Protein AF-A0A1Y2G1C4-F1 (afdb_monomer_lite)

Organism: NCBI:txid106004

InterPro domains:
  IPR008554 Glutaredoxin-like [PF05768] (9-103)
  IPR036249 Thioredoxin-like superfamily [SSF52833] (1-106)
  IPR052565 Glutaredoxin-like YDR286C [PTHR33558] (1-105)

Secondary structure (DSSP, 8-state):
-EEEEEE--TT-HHHHHHHHHHHHHHHHS--EEEEEETTPPTTS-TTHHHHHHHHHHHTTT-SEEEEESSSSHHHHTT-SSSSSS--EEEEESS--HHHHHHHHHHHHHHHHHHHHHHHTS--

Radius of gyration: 15.56 Å; chains: 1; bounding box: 51×24×38 Å

Foldseek 3Di:
DEKEWEAQPPVGPLQVQVVVLVVVLCVLFPYHYHYHHLNDDPDDDPCVVVSVVVCVVPVPFPGWMWDFPDPDPCRCCQVDPDDDDSTYTDDTSDDDNVVVNVVRVVSVVSVVVVVVVVVVVVD

Structure (mmCIF, N/CA/C/O backbone):
data_AF-A0A1Y2G1C4-F1
#
_entry.id   AF-A0A1Y2G1C4-F1
#
loop_
_atom_site.group_PDB
_atom_site.id
_atom_site.type_symbol
_atom_site.label_atom_id
_atom_site.label_alt_id
_atom_site.label_comp_id
_atom_site.label_asym_id
_atom_site.label_entity_id
_atom_site.label_seq_id
_atom_site.pdbx_PDB_ins_code
_atom_site.Cartn_x
_atom_site.Cartn_y
_atom_site.Cartn_z
_atom_site.occupancy
_atom_site.B_iso_or_equiv
_atom_site.auth_seq_id
_atom_site.auth_comp_id
_atom_site.auth_asym_id
_atom_site.auth_atom_id
_atom_site.pdbx_PDB_model_num
ATOM 1 N N . PRO A 1 1 ? -12.181 -2.626 3.752 1.00 86.81 1 PRO A N 1
ATOM 2 C CA . PRO A 1 1 ? -11.305 -1.642 3.062 1.00 86.81 1 PRO A CA 1
ATOM 3 C C . PRO A 1 1 ? -10.376 -2.355 2.063 1.00 86.81 1 PRO A C 1
ATOM 5 O O . PRO A 1 1 ? -9.998 -3.496 2.334 1.00 86.81 1 PRO A O 1
ATOM 8 N N . HIS A 1 2 ? -10.018 -1.705 0.946 1.00 89.50 2 HIS A N 1
ATOM 9 C CA . HIS A 1 2 ? -9.139 -2.275 -0.087 1.00 89.50 2 HIS A CA 1
ATOM 10 C C . HIS A 1 2 ? -7.742 -1.660 -0.013 1.00 89.50 2 HIS A C 1
ATOM 12 O O . HIS A 1 2 ? -7.579 -0.441 -0.058 1.00 89.50 2 HIS A O 1
ATOM 18 N N . LEU A 1 3 ? -6.725 -2.509 0.104 1.00 91.88 3 LEU A N 1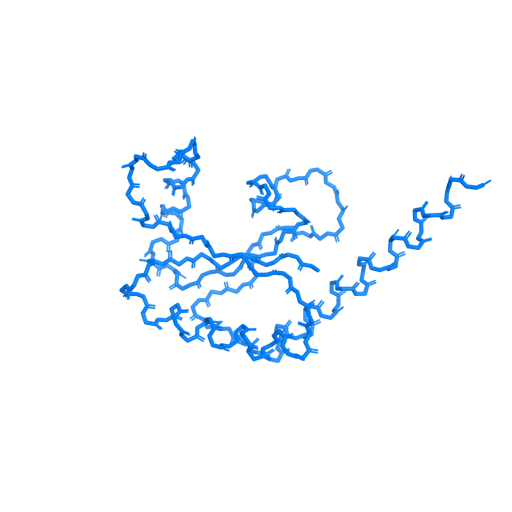
ATOM 19 C CA . LEU A 1 3 ? -5.326 -2.113 0.114 1.00 91.88 3 LEU A CA 1
ATOM 20 C C . LEU A 1 3 ? -4.610 -2.660 -1.114 1.00 91.88 3 LEU A C 1
ATOM 22 O O . LEU A 1 3 ? -4.795 -3.814 -1.486 1.00 91.88 3 LEU A O 1
ATOM 26 N N . THR A 1 4 ? -3.742 -1.847 -1.709 1.00 92.94 4 THR A N 1
ATOM 27 C CA . THR A 1 4 ? -2.895 -2.263 -2.832 1.00 92.94 4 THR A CA 1
ATOM 28 C C . THR A 1 4 ? -1.428 -2.040 -2.508 1.00 92.94 4 THR A C 1
ATOM 30 O O . THR A 1 4 ? -1.013 -0.919 -2.207 1.00 92.94 4 THR A O 1
ATOM 33 N N . LEU A 1 5 ? -0.630 -3.105 -2.582 1.00 93.88 5 LEU A N 1
ATOM 34 C CA . LEU A 1 5 ? 0.817 -3.046 -2.406 1.00 93.88 5 LEU A CA 1
ATOM 35 C C . LEU A 1 5 ? 1.507 -2.965 -3.771 1.00 93.88 5 LEU A C 1
ATOM 37 O O . LEU A 1 5 ? 1.498 -3.918 -4.552 1.00 93.88 5 LEU A O 1
ATOM 41 N N . PHE A 1 6 ? 2.163 -1.841 -4.031 1.00 93.06 6 PHE A N 1
ATOM 42 C CA . PHE A 1 6 ? 3.033 -1.645 -5.181 1.00 93.06 6 PHE A CA 1
ATOM 43 C C . PHE A 1 6 ? 4.381 -2.325 -4.926 1.00 93.06 6 PHE A C 1
ATOM 45 O O . PHE A 1 6 ? 5.049 -2.052 -3.925 1.00 93.06 6 PHE A O 1
ATOM 52 N N . THR A 1 7 ? 4.790 -3.204 -5.839 1.00 93.00 7 THR A N 1
ATOM 53 C CA . THR A 1 7 ? 5.972 -4.070 -5.714 1.00 93.00 7 THR A CA 1
ATOM 54 C C . THR A 1 7 ? 6.851 -4.031 -6.962 1.00 93.00 7 THR A C 1
ATOM 56 O O . THR A 1 7 ? 6.418 -3.609 -8.033 1.00 93.00 7 THR A O 1
ATOM 59 N N . GLY A 1 8 ? 8.094 -4.506 -6.829 1.00 89.88 8 GLY A N 1
ATOM 60 C CA . GLY A 1 8 ? 9.053 -4.646 -7.932 1.00 89.88 8 GLY A CA 1
ATOM 61 C C . GLY A 1 8 ? 9.185 -6.060 -8.502 1.00 89.88 8 GLY A C 1
ATOM 62 O O . GLY A 1 8 ? 10.145 -6.315 -9.223 1.00 89.88 8 GLY A O 1
ATOM 63 N N . GLY A 1 9 ? 8.282 -6.985 -8.166 1.00 82.69 9 GLY A N 1
ATOM 64 C CA . GLY A 1 9 ? 8.405 -8.400 -8.530 1.00 82.69 9 GLY A CA 1
ATOM 65 C C . GLY A 1 9 ? 9.293 -9.200 -7.570 1.00 82.69 9 GLY A C 1
ATOM 66 O O . GLY A 1 9 ? 9.344 -8.898 -6.379 1.00 82.69 9 GLY A O 1
ATOM 67 N N . SER A 1 10 ? 9.959 -10.235 -8.090 1.00 79.31 10 SER A N 1
ATOM 68 C CA . SER A 1 10 ? 10.719 -11.231 -7.314 1.00 79.31 10 SER A CA 1
ATOM 69 C C . SER A 1 10 ? 12.041 -10.722 -6.735 1.00 79.31 10 SER A C 1
ATOM 71 O O . SER A 1 10 ? 12.567 -11.319 -5.808 1.00 79.31 10 SER A O 1
ATOM 73 N N . GLU A 1 11 ? 12.585 -9.622 -7.254 1.00 80.31 11 GLU A N 1
ATOM 74 C CA . GLU A 1 11 ? 13.881 -9.078 -6.816 1.00 80.31 11 GLU A CA 1
ATOM 75 C C . GLU A 1 11 ? 13.754 -8.050 -5.675 1.00 80.31 11 GLU A C 1
ATOM 77 O O . GLU A 1 11 ? 14.711 -7.357 -5.336 1.00 80.31 11 GLU A O 1
ATOM 82 N N . CYS A 1 12 ? 12.563 -7.898 -5.091 1.00 84.38 12 CYS A N 1
ATOM 83 C CA . CYS A 1 12 ? 12.287 -6.890 -4.072 1.00 84.38 12 CYS A CA 1
ATOM 84 C C . CYS A 1 12 ? 12.204 -7.517 -2.673 1.00 84.38 12 CYS A C 1
ATOM 86 O O . CYS A 1 12 ? 11.114 -7.817 -2.189 1.00 84.38 12 CYS A O 1
ATOM 88 N N . SER A 1 13 ? 13.341 -7.640 -1.985 1.00 87.94 13 SER A N 1
ATOM 89 C CA . SER A 1 13 ? 13.401 -8.191 -0.619 1.00 87.94 13 SER A CA 1
ATOM 90 C C . SER A 1 13 ? 12.528 -7.422 0.384 1.00 87.94 13 SER A C 1
ATOM 92 O O . SER A 1 13 ? 11.842 -8.022 1.208 1.00 87.94 13 SER A O 1
ATOM 94 N N . LEU A 1 14 ? 12.476 -6.089 0.278 1.00 90.00 14 LEU A N 1
ATOM 95 C CA . LEU A 1 14 ? 11.590 -5.257 1.102 1.00 90.00 14 LEU A CA 1
ATOM 96 C C . LEU A 1 14 ? 10.106 -5.561 0.852 1.00 90.00 14 LEU A C 1
ATOM 98 O O . LEU A 1 14 ? 9.294 -5.461 1.769 1.00 90.00 14 LEU A O 1
ATOM 102 N N . CYS A 1 15 ? 9.743 -5.955 -0.371 1.00 91.88 15 CYS A N 1
ATOM 103 C CA . CYS A 1 15 ? 8.372 -6.321 -0.698 1.00 91.88 15 CYS A CA 1
ATOM 104 C C . CYS A 1 15 ? 7.959 -7.618 0.005 1.00 91.88 15 CYS A C 1
ATOM 106 O O . CYS A 1 15 ? 6.797 -7.745 0.374 1.00 91.88 15 CYS A O 1
ATOM 108 N N . ASP A 1 16 ? 8.876 -8.562 0.213 1.00 92.38 16 ASP A N 1
ATOM 109 C CA . ASP A 1 16 ? 8.567 -9.812 0.914 1.00 92.38 16 ASP A CA 1
ATOM 110 C C . ASP A 1 16 ? 8.352 -9.586 2.411 1.00 92.38 16 ASP A C 1
ATOM 112 O O . ASP A 1 16 ? 7.396 -10.119 2.975 1.00 92.38 16 ASP A O 1
ATOM 116 N N . VAL A 1 17 ? 9.151 -8.705 3.023 1.00 92.50 17 VAL A N 1
ATOM 117 C CA . VAL A 1 17 ? 8.920 -8.244 4.403 1.00 92.50 17 VAL A CA 1
ATOM 118 C C . VAL A 1 17 ? 7.549 -7.575 4.518 1.00 92.50 17 VAL A C 1
ATOM 120 O O . VAL A 1 17 ? 6.739 -7.974 5.348 1.00 92.50 17 VAL A O 1
ATOM 123 N N . ALA A 1 18 ? 7.233 -6.633 3.622 1.00 93.50 18 ALA A N 1
ATOM 124 C CA . ALA A 1 18 ? 5.941 -5.949 3.640 1.00 93.50 18 ALA A CA 1
ATOM 125 C C . ALA A 1 18 ? 4.751 -6.908 3.452 1.00 93.50 18 ALA A C 1
ATOM 127 O O . ALA A 1 18 ? 3.724 -6.732 4.102 1.00 93.50 18 ALA A O 1
ATOM 128 N N . LYS A 1 19 ? 4.868 -7.937 2.600 1.00 93.44 19 LYS A N 1
ATOM 129 C CA . LYS A 1 19 ? 3.828 -8.973 2.452 1.00 93.44 19 LYS A CA 1
ATOM 130 C C . LYS A 1 19 ? 3.630 -9.761 3.748 1.00 93.44 19 LYS A C 1
ATOM 132 O O . LYS A 1 19 ? 2.488 -10.023 4.118 1.00 93.44 19 LYS A O 1
ATOM 137 N N . ALA A 1 20 ? 4.716 -10.133 4.427 1.00 93.75 20 ALA A N 1
ATOM 138 C CA . ALA A 1 20 ? 4.643 -10.851 5.695 1.00 93.75 20 ALA A CA 1
ATOM 139 C C . ALA A 1 20 ? 3.982 -9.997 6.790 1.00 93.75 20 ALA A C 1
ATOM 141 O O . ALA A 1 20 ? 3.079 -10.477 7.478 1.00 93.75 20 ALA A O 1
ATOM 142 N N . ASP A 1 21 ? 4.360 -8.719 6.889 1.00 93.81 21 ASP A N 1
ATOM 143 C CA . ASP A 1 21 ? 3.747 -7.760 7.813 1.00 93.81 21 ASP A CA 1
ATOM 144 C C . ASP A 1 21 ? 2.250 -7.589 7.526 1.00 93.81 21 ASP A C 1
ATOM 146 O O . ASP A 1 21 ? 1.424 -7.663 8.434 1.00 93.81 21 ASP A O 1
ATOM 150 N N . LEU A 1 22 ? 1.874 -7.425 6.254 1.00 94.25 22 LEU A N 1
ATOM 151 C CA . LEU A 1 22 ? 0.474 -7.309 5.847 1.00 94.25 22 LEU A CA 1
ATOM 152 C C . LEU A 1 22 ? -0.327 -8.566 6.184 1.00 94.25 22 LEU A C 1
ATOM 154 O O . LEU A 1 22 ? -1.440 -8.446 6.687 1.00 94.25 22 LEU A O 1
ATOM 158 N N . ALA A 1 23 ? 0.237 -9.757 5.978 1.00 94.38 23 ALA A N 1
ATOM 159 C CA . ALA A 1 23 ? -0.408 -11.012 6.354 1.00 94.38 23 ALA A CA 1
ATOM 160 C C . ALA A 1 23 ? -0.603 -11.133 7.876 1.00 94.38 23 ALA A C 1
ATOM 162 O O . ALA A 1 23 ? -1.599 -11.697 8.330 1.00 94.38 23 ALA A O 1
ATOM 163 N N . ALA A 1 24 ? 0.320 -10.599 8.683 1.00 94.06 24 ALA A N 1
ATOM 164 C CA . ALA A 1 24 ? 0.162 -10.533 10.135 1.00 94.06 24 ALA A CA 1
ATOM 165 C C . ALA A 1 24 ? -0.939 -9.540 10.544 1.00 94.06 24 ALA A C 1
ATOM 167 O O . ALA A 1 24 ? -1.783 -9.863 11.383 1.00 94.06 24 ALA A O 1
ATOM 168 N N . VAL A 1 25 ? -0.980 -8.363 9.915 1.00 94.06 25 VAL A N 1
ATOM 169 C CA . VAL A 1 25 ? -2.002 -7.337 10.170 1.00 94.06 25 VAL A CA 1
ATOM 170 C C . VAL A 1 25 ? -3.390 -7.812 9.742 1.00 94.06 25 VAL A C 1
ATOM 172 O O . VAL A 1 25 ? -4.345 -7.624 10.491 1.00 94.06 25 VAL A O 1
ATOM 175 N N . GLN A 1 26 ? -3.505 -8.511 8.610 1.00 94.25 26 GLN A N 1
ATOM 176 C CA . GLN A 1 26 ? -4.777 -9.016 8.080 1.00 94.25 26 GLN A CA 1
ATOM 177 C C . GLN A 1 26 ? -5.475 -9.997 9.035 1.00 94.25 26 GLN A C 1
ATOM 179 O O . GLN A 1 26 ? -6.702 -10.055 9.072 1.00 94.25 26 GLN A O 1
ATOM 184 N N . LYS A 1 27 ? -4.708 -10.722 9.863 1.00 93.69 27 LYS A N 1
ATOM 185 C CA . LYS A 1 27 ? -5.249 -11.591 10.925 1.00 93.69 27 LYS A CA 1
ATOM 186 C C . LYS A 1 27 ? -5.891 -10.809 12.074 1.00 93.69 27 LYS A C 1
ATOM 188 O O . LYS A 1 27 ? -6.759 -11.343 12.753 1.00 93.69 27 LYS A O 1
ATOM 193 N N . ARG A 1 28 ? -5.438 -9.576 12.325 1.00 94.31 28 ARG A N 1
ATOM 194 C CA . ARG A 1 28 ? -5.914 -8.704 13.415 1.00 94.31 28 ARG A CA 1
ATOM 195 C C . ARG A 1 28 ? -7.014 -7.751 12.954 1.00 94.31 28 ARG A C 1
ATOM 197 O O . ARG A 1 28 ? -7.923 -7.445 13.717 1.00 94.31 28 ARG A O 1
ATOM 204 N N . ALA A 1 29 ? -6.902 -7.261 11.726 1.00 91.81 29 ALA A N 1
ATOM 205 C CA . ALA A 1 29 ? -7.834 -6.334 11.113 1.00 91.81 29 ALA A CA 1
ATOM 206 C C . ALA A 1 29 ? -8.071 -6.786 9.664 1.00 91.81 29 ALA A C 1
ATOM 208 O O . ALA A 1 29 ? -7.152 -6.679 8.854 1.00 91.81 29 ALA A O 1
ATOM 209 N N . PRO A 1 30 ? -9.255 -7.319 9.321 1.00 91.94 30 PRO A N 1
ATOM 210 C CA . PRO A 1 30 ? -9.509 -7.846 7.987 1.00 91.94 30 PRO A CA 1
ATOM 211 C C . PRO A 1 30 ? -9.604 -6.725 6.940 1.00 91.94 30 PRO A C 1
ATOM 213 O O . PRO A 1 30 ? -10.267 -5.706 7.137 1.00 91.94 30 PRO A O 1
ATOM 216 N N . PHE A 1 31 ? -8.949 -6.937 5.801 1.00 91.69 31 PHE A N 1
ATOM 217 C CA . PHE A 1 31 ? -8.996 -6.084 4.611 1.00 91.69 31 PHE A CA 1
ATOM 218 C C . PHE A 1 31 ? -8.736 -6.926 3.358 1.00 91.69 31 PHE A C 1
ATOM 220 O O . PHE A 1 31 ? -8.190 -8.029 3.450 1.00 91.69 31 PHE A O 1
ATOM 227 N N . GLN A 1 32 ? -9.095 -6.399 2.189 1.00 92.00 32 GLN A N 1
ATOM 228 C CA . GLN A 1 32 ? -8.743 -7.000 0.904 1.00 92.00 32 GLN A CA 1
ATOM 229 C C . GLN A 1 32 ? -7.388 -6.463 0.445 1.00 92.00 32 GLN A C 1
ATOM 231 O O . GLN A 1 32 ? -7.163 -5.254 0.498 1.00 92.00 32 GLN A O 1
ATOM 236 N N . LEU A 1 33 ? -6.483 -7.353 0.031 1.00 93.62 33 LEU A N 1
ATOM 237 C CA . LEU A 1 33 ? -5.132 -7.003 -0.403 1.00 93.62 33 LEU A CA 1
ATOM 238 C C . LEU A 1 33 ? -4.914 -7.381 -1.867 1.00 93.62 33 LEU A C 1
ATOM 240 O O . LEU A 1 33 ? -4.981 -8.561 -2.206 1.00 93.62 33 LEU A O 1
ATOM 244 N N . SER A 1 34 ? -4.540 -6.399 -2.679 1.00 92.50 34 SER A N 1
ATOM 245 C CA . SER A 1 34 ? -4.151 -6.582 -4.078 1.00 92.50 34 SER A CA 1
ATOM 246 C C . SER A 1 34 ? -2.667 -6.240 -4.260 1.00 92.50 34 SER A C 1
ATOM 248 O O . SER A 1 34 ? -2.108 -5.380 -3.573 1.00 92.50 34 SER A O 1
ATOM 250 N N . LEU A 1 35 ? -1.980 -6.952 -5.156 1.00 91.38 35 LEU A N 1
ATOM 251 C CA . LEU A 1 35 ? -0.554 -6.752 -5.429 1.00 91.38 35 LEU A CA 1
ATOM 252 C C . LEU A 1 35 ? -0.372 -6.178 -6.830 1.00 91.38 35 LEU A C 1
ATOM 254 O O . LEU A 1 35 ? -0.802 -6.782 -7.808 1.00 91.38 35 LEU A O 1
ATOM 258 N N . TYR A 1 36 ? 0.332 -5.053 -6.933 1.00 90.12 36 TYR A N 1
ATOM 259 C CA . TYR A 1 36 ? 0.595 -4.397 -8.210 1.00 90.12 36 TYR A CA 1
ATOM 260 C C . TYR A 1 36 ? 2.095 -4.363 -8.508 1.00 90.12 36 TYR A C 1
ATOM 262 O O . TYR A 1 36 ? 2.869 -3.713 -7.805 1.00 90.12 36 TYR A O 1
ATOM 270 N N . ASN A 1 37 ? 2.541 -5.074 -9.545 1.00 90.44 37 ASN A N 1
ATOM 271 C CA . ASN A 1 37 ? 3.953 -5.101 -9.933 1.00 90.44 37 ASN A CA 1
ATOM 272 C C . ASN A 1 37 ? 4.267 -4.004 -10.963 1.00 90.44 37 ASN A C 1
ATOM 274 O O . ASN A 1 37 ? 3.972 -4.147 -12.151 1.00 90.44 37 ASN A O 1
ATOM 278 N N . ILE A 1 38 ? 4.955 -2.943 -10.531 1.00 89.38 38 ILE A N 1
ATOM 279 C CA . ILE A 1 38 ? 5.307 -1.799 -11.394 1.00 89.38 38 ILE A CA 1
ATOM 280 C C . ILE A 1 38 ? 6.396 -2.124 -12.430 1.00 89.38 38 ILE A C 1
ATOM 282 O O . ILE A 1 38 ? 6.661 -1.325 -13.327 1.00 89.38 38 ILE A O 1
ATOM 286 N N . ARG A 1 39 ? 7.068 -3.277 -12.307 1.00 87.25 39 ARG A N 1
ATOM 287 C CA . ARG A 1 39 ? 8.131 -3.727 -13.221 1.00 87.25 39 ARG A CA 1
ATOM 288 C C . ARG A 1 39 ? 7.663 -4.785 -14.222 1.00 87.25 39 ARG A C 1
ATOM 290 O O . ARG A 1 39 ? 8.481 -5.220 -15.033 1.00 87.25 39 ARG A O 1
ATOM 297 N N . ARG A 1 40 ? 6.383 -5.187 -14.196 1.00 84.25 40 ARG A N 1
ATOM 298 C CA . ARG A 1 40 ? 5.818 -6.143 -15.163 1.00 84.25 40 ARG A CA 1
ATOM 299 C C . ARG A 1 40 ? 6.036 -5.627 -16.594 1.00 84.25 40 ARG A C 1
ATOM 301 O O . ARG A 1 40 ? 5.724 -4.470 -16.881 1.00 84.25 40 ARG A O 1
ATOM 308 N N . LYS A 1 41 ? 6.615 -6.469 -17.459 1.00 74.12 41 LYS A N 1
ATOM 309 C CA . LYS A 1 41 ? 6.943 -6.119 -18.852 1.00 74.12 41 LYS A CA 1
ATOM 310 C C . LYS A 1 41 ? 5.679 -5.962 -19.709 1.00 74.12 41 LYS A C 1
ATOM 312 O O . LYS A 1 41 ? 4.599 -6.419 -19.343 1.00 74.12 41 LYS A O 1
ATOM 317 N N . GLU A 1 42 ? 5.846 -5.246 -20.812 1.00 64.06 42 GLU A N 1
ATOM 318 C CA . GLU A 1 42 ? 4.821 -4.918 -21.806 1.00 64.06 42 GLU A CA 1
ATOM 319 C C . GLU A 1 42 ? 4.384 -6.171 -22.584 1.00 64.06 42 GLU A C 1
ATOM 321 O O . GLU A 1 42 ? 5.232 -6.993 -22.929 1.00 64.06 42 GLU A O 1
ATOM 326 N N . GLY A 1 43 ? 3.075 -6.326 -22.819 1.00 61.94 43 GLY A N 1
ATOM 327 C CA . GLY A 1 43 ? 2.484 -7.453 -23.562 1.00 61.94 43 GLY A CA 1
ATOM 328 C C . GLY A 1 43 ? 1.264 -8.114 -22.906 1.00 61.94 43 GLY A C 1
ATOM 329 O O . GLY A 1 43 ? 0.537 -8.825 -23.585 1.00 61.94 43 GLY A O 1
ATOM 330 N N . ASP A 1 44 ? 1.017 -7.845 -21.620 1.00 58.41 44 ASP A N 1
ATOM 331 C CA . ASP A 1 44 ? 0.046 -8.590 -20.796 1.00 58.41 44 ASP A CA 1
ATOM 332 C C . ASP A 1 44 ? -1.152 -7.763 -20.283 1.00 58.41 44 ASP A C 1
ATOM 334 O O . ASP A 1 44 ? -1.998 -8.317 -19.589 1.00 58.41 44 ASP A O 1
ATOM 338 N N . ASP A 1 45 ? -1.225 -6.447 -20.539 1.00 57.44 45 ASP A N 1
ATOM 339 C CA . ASP A 1 45 ? -2.228 -5.586 -19.885 1.00 57.44 45 ASP A CA 1
ATOM 340 C C . ASP A 1 45 ? -2.684 -4.378 -20.728 1.00 57.44 45 ASP A C 1
ATOM 342 O O . ASP A 1 45 ? -1.828 -3.673 -21.275 1.00 57.44 45 ASP A O 1
ATOM 346 N N . PRO A 1 46 ? -3.998 -4.066 -20.758 1.00 63.16 46 PRO A N 1
ATOM 347 C CA . PRO A 1 46 ? -4.536 -2.843 -21.362 1.00 63.16 46 PRO A CA 1
ATOM 348 C C . PRO A 1 46 ? -4.118 -1.549 -20.632 1.00 63.16 46 PRO A C 1
ATOM 350 O O . PRO A 1 46 ? -4.216 -0.463 -21.196 1.00 63.16 46 PRO A O 1
ATOM 353 N N . GLU A 1 47 ? -3.592 -1.647 -19.408 1.00 67.00 47 GLU A N 1
ATOM 354 C CA . GLU A 1 47 ? -3.313 -0.517 -18.499 1.00 67.00 47 GLU A CA 1
ATOM 355 C C . GLU A 1 47 ? -1.823 -0.114 -18.479 1.00 67.00 47 GLU A C 1
ATOM 357 O O . GLU A 1 47 ? -1.250 0.331 -17.478 1.00 67.00 47 GLU A O 1
ATOM 362 N N . TYR A 1 48 ? -1.147 -0.294 -19.615 1.00 66.25 48 TYR A N 1
ATOM 363 C CA . TYR A 1 48 ? 0.289 -0.052 -19.755 1.00 66.25 48 TYR A CA 1
ATOM 364 C C . TYR A 1 48 ? 0.712 1.392 -19.420 1.00 66.25 48 TYR A C 1
ATOM 366 O O . TYR A 1 48 ? 1.739 1.603 -18.763 1.00 66.25 48 TYR A O 1
ATOM 374 N N . TYR A 1 49 ? -0.073 2.390 -19.839 1.00 66.62 49 TYR A N 1
ATOM 375 C CA . TYR A 1 49 ? 0.238 3.805 -19.603 1.00 66.62 49 TYR A CA 1
ATOM 376 C C . TYR A 1 49 ? 0.261 4.148 -18.109 1.00 66.62 49 TYR A C 1
ATOM 378 O O . TYR A 1 49 ? 1.216 4.772 -17.633 1.00 66.62 49 TYR A O 1
ATOM 386 N N . ASP A 1 50 ? -0.725 3.675 -17.349 1.00 75.19 50 ASP A N 1
ATOM 387 C CA . ASP A 1 50 ? -0.78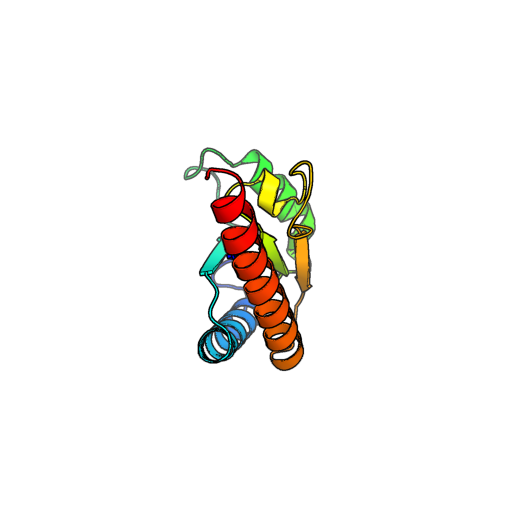0 3.883 -15.903 1.00 75.19 50 ASP A CA 1
ATOM 388 C C . ASP A 1 50 ? 0.368 3.158 -15.192 1.00 75.19 50 ASP A C 1
ATOM 390 O O . ASP A 1 50 ? 0.989 3.705 -14.277 1.00 75.19 50 ASP A O 1
ATOM 394 N N . ARG A 1 51 ? 0.767 1.967 -15.662 1.00 80.62 51 ARG A N 1
ATOM 395 C CA . ARG A 1 51 ? 1.965 1.279 -15.150 1.00 80.62 51 ARG A CA 1
ATOM 396 C C . ARG A 1 51 ? 3.237 2.098 -15.322 1.00 80.62 51 ARG A C 1
ATOM 398 O O . ARG A 1 51 ? 4.035 2.149 -14.387 1.00 80.62 51 ARG A O 1
ATOM 405 N N . GLN A 1 52 ? 3.439 2.738 -16.472 1.00 83.31 52 GLN A N 1
ATOM 406 C CA . GLN A 1 52 ? 4.603 3.602 -16.692 1.00 83.31 52 GLN A CA 1
ATOM 407 C C . GLN A 1 52 ? 4.602 4.801 -15.734 1.00 83.31 52 GLN A C 1
ATOM 409 O O . GLN A 1 52 ? 5.653 5.148 -15.190 1.00 83.31 52 GLN A O 1
ATOM 414 N N . ALA A 1 53 ? 3.435 5.393 -15.464 1.00 86.06 53 ALA A N 1
ATOM 415 C CA . ALA A 1 53 ? 3.302 6.470 -14.485 1.00 86.06 53 ALA A CA 1
ATOM 416 C C . ALA A 1 53 ? 3.669 5.999 -13.066 1.00 86.06 53 ALA A C 1
ATOM 418 O O . ALA A 1 53 ? 4.522 6.607 -12.413 1.00 86.06 53 ALA A O 1
ATOM 419 N N . TRP A 1 54 ? 3.117 4.868 -12.616 1.00 88.06 54 TRP A N 1
ATOM 420 C CA . TRP A 1 54 ? 3.440 4.291 -11.307 1.00 88.06 54 TRP A CA 1
ATOM 421 C C . TRP A 1 54 ? 4.895 3.853 -11.192 1.00 88.06 54 TRP A C 1
ATOM 423 O O . TRP A 1 54 ? 5.523 4.055 -10.153 1.00 88.06 54 TRP A O 1
ATOM 433 N N . ARG A 1 55 ? 5.468 3.299 -12.264 1.00 89.25 55 ARG A N 1
ATOM 434 C CA . ARG A 1 55 ? 6.885 2.942 -12.316 1.00 89.25 55 ARG A CA 1
ATOM 435 C C . ARG A 1 55 ? 7.760 4.171 -12.110 1.00 89.25 55 ARG A C 1
ATOM 437 O O . ARG A 1 55 ? 8.632 4.135 -11.249 1.00 89.25 55 ARG A O 1
ATOM 444 N N . ARG A 1 56 ? 7.501 5.264 -12.835 1.00 89.31 56 ARG A N 1
ATOM 445 C CA . ARG A 1 56 ? 8.233 6.531 -12.663 1.00 89.31 56 ARG A CA 1
ATOM 446 C C . ARG A 1 56 ? 8.104 7.076 -11.242 1.00 89.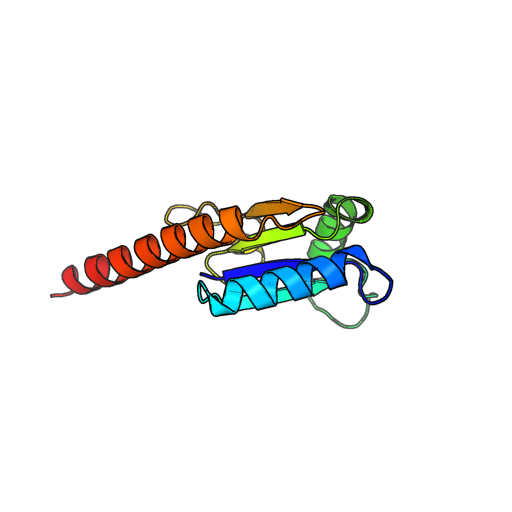31 56 ARG A C 1
ATOM 448 O O . ARG A 1 56 ? 9.075 7.600 -10.711 1.00 89.31 56 ARG A O 1
ATOM 455 N N . LEU A 1 57 ? 6.930 6.925 -10.630 1.00 88.81 57 LEU A N 1
ATOM 456 C CA . LEU A 1 57 ? 6.666 7.422 -9.283 1.00 88.81 57 LEU A CA 1
ATOM 457 C C . LEU A 1 57 ? 7.320 6.574 -8.180 1.00 88.81 57 LEU A C 1
ATOM 459 O O . LEU A 1 57 ? 7.714 7.132 -7.162 1.00 88.81 57 LEU A O 1
ATOM 463 N N . TYR A 1 58 ? 7.420 5.251 -8.358 1.00 91.62 58 TYR A N 1
ATOM 464 C CA . TYR A 1 58 ? 7.753 4.313 -7.275 1.00 91.62 58 TYR A CA 1
ATOM 465 C C . TYR A 1 58 ? 8.972 3.433 -7.487 1.00 91.62 58 TYR A C 1
ATOM 467 O O . TYR A 1 58 ? 9.320 2.686 -6.575 1.00 91.62 58 TYR A O 1
ATOM 475 N N . GLN A 1 59 ? 9.664 3.505 -8.626 1.00 88.25 59 GLN A N 1
ATOM 476 C CA . GLN A 1 59 ? 10.780 2.597 -8.927 1.00 88.25 59 GLN A CA 1
ATOM 477 C C . GLN A 1 59 ? 11.856 2.498 -7.832 1.00 88.25 59 GLN A C 1
ATOM 479 O O . GLN A 1 59 ? 12.510 1.454 -7.749 1.00 88.25 59 GLN A O 1
ATOM 484 N N . TYR A 1 60 ? 12.012 3.545 -7.012 1.00 88.50 60 TYR A N 1
ATOM 485 C CA . TYR A 1 60 ? 12.964 3.620 -5.902 1.00 88.50 60 TYR A CA 1
ATOM 486 C C . TYR A 1 60 ? 12.327 3.582 -4.505 1.00 88.50 60 TYR A C 1
ATOM 488 O O . TYR A 1 60 ? 13.056 3.420 -3.535 1.00 88.50 60 TYR A O 1
ATOM 496 N N . ASP A 1 61 ? 11.002 3.719 -4.394 1.00 88.69 61 ASP A N 1
ATOM 497 C CA . ASP A 1 61 ? 10.290 3.821 -3.109 1.00 88.69 61 ASP A CA 1
ATOM 498 C C . ASP A 1 61 ? 9.489 2.551 -2.749 1.00 88.69 61 ASP A C 1
ATOM 500 O O . ASP A 1 61 ? 8.839 2.500 -1.702 1.00 88.69 61 ASP A O 1
ATOM 504 N N . ILE A 1 62 ? 9.492 1.528 -3.612 1.00 90.31 62 ILE A N 1
ATOM 505 C CA . ILE A 1 62 ? 8.814 0.251 -3.345 1.00 90.31 62 ILE A CA 1
ATOM 506 C C . ILE A 1 62 ? 9.421 -0.494 -2.137 1.00 90.31 62 ILE A C 1
ATOM 508 O O . ILE A 1 62 ? 10.643 -0.526 -1.986 1.00 90.31 62 ILE A O 1
ATOM 512 N N . PRO A 1 63 ? 8.600 -1.176 -1.315 1.00 93.94 63 PRO A N 1
ATOM 513 C CA . PRO A 1 63 ? 7.151 -1.326 -1.444 1.00 93.94 63 PRO A CA 1
ATOM 514 C C . PRO A 1 63 ? 6.366 -0.087 -0.993 1.00 93.94 63 PRO A C 1
ATOM 516 O O . PRO A 1 63 ? 6.716 0.560 -0.006 1.00 93.94 63 PRO A O 1
ATOM 519 N N . VAL A 1 64 ? 5.262 0.210 -1.684 1.00 93.56 64 VAL A N 1
ATOM 520 C CA . VAL A 1 64 ? 4.352 1.315 -1.335 1.00 93.56 64 VAL A CA 1
ATOM 521 C C . VAL A 1 64 ? 2.937 0.780 -1.168 1.00 93.56 64 VAL A C 1
ATOM 523 O O . VAL A 1 64 ? 2.444 0.069 -2.035 1.00 93.56 64 VAL A O 1
ATOM 526 N N . LEU A 1 65 ? 2.277 1.125 -0.066 1.00 93.38 65 LEU A N 1
ATOM 527 C CA . LEU A 1 65 ? 0.915 0.691 0.238 1.00 93.38 65 LEU A CA 1
ATOM 528 C C . LEU A 1 65 ? -0.073 1.821 -0.047 1.00 93.38 65 LEU A C 1
ATOM 530 O O . LEU A 1 65 ? 0.113 2.940 0.439 1.00 93.38 65 LEU A O 1
ATOM 534 N N . HIS A 1 66 ? -1.119 1.531 -0.811 1.00 91.81 66 HIS A N 1
ATOM 535 C CA . HIS A 1 66 ? -2.246 2.424 -1.065 1.00 91.81 66 HIS A CA 1
ATOM 536 C C . HIS A 1 66 ? -3.522 1.893 -0.426 1.00 91.81 66 HIS A C 1
ATOM 538 O O . HIS A 1 66 ? -3.705 0.683 -0.324 1.00 91.81 66 HIS A O 1
ATOM 544 N N . LEU A 1 67 ? -4.406 2.817 -0.063 1.00 88.31 67 LEU A N 1
ATOM 545 C CA . LEU A 1 67 ? -5.807 2.557 0.241 1.00 88.31 67 LEU A CA 1
ATOM 546 C C . LEU A 1 67 ? -6.656 3.032 -0.933 1.00 88.31 67 LEU A C 1
ATOM 548 O O . LEU A 1 67 ? -6.428 4.128 -1.451 1.00 88.31 67 LEU A O 1
ATOM 552 N N . SER A 1 68 ? -7.646 2.239 -1.311 1.00 84.38 68 SER A N 1
ATOM 553 C CA . SER A 1 68 ? -8.656 2.615 -2.294 1.00 84.38 68 SER A CA 1
ATOM 554 C C . SER A 1 68 ? -10.047 2.184 -1.832 1.00 84.38 68 SER A C 1
ATOM 556 O O . SER A 1 68 ? -10.200 1.354 -0.931 1.00 84.38 68 SER A O 1
ATOM 558 N N . GLU A 1 69 ? -11.071 2.804 -2.415 1.00 74.88 69 GLU A N 1
ATOM 559 C CA . GLU A 1 69 ? -12.463 2.367 -2.245 1.00 74.88 69 GLU A CA 1
ATOM 560 C C . GLU A 1 69 ? -12.809 1.206 -3.175 1.00 74.88 69 GLU A C 1
ATOM 562 O O . GLU A 1 69 ? -13.548 0.316 -2.774 1.00 74.88 69 GLU A O 1
ATOM 567 N N . ALA A 1 70 ? -12.223 1.183 -4.372 1.00 75.06 70 ALA A N 1
ATOM 568 C CA . ALA A 1 70 ? -12.392 0.126 -5.358 1.00 75.06 70 ALA A CA 1
ATOM 569 C C . ALA A 1 70 ? -11.051 -0.239 -6.022 1.00 75.06 70 ALA A C 1
ATOM 571 O O . ALA A 1 70 ? -10.024 0.413 -5.799 1.00 75.06 70 ALA A O 1
ATOM 572 N N . GLU A 1 71 ? -11.054 -1.316 -6.808 1.00 72.94 71 GLU A N 1
ATOM 573 C CA . GLU A 1 71 ? -9.875 -1.841 -7.516 1.00 72.94 71 GLU A CA 1
ATOM 574 C C . GLU A 1 71 ? -9.590 -1.122 -8.849 1.00 72.94 71 GLU A C 1
ATOM 576 O O . GLU A 1 71 ? -8.816 -1.615 -9.663 1.00 72.94 71 GLU A O 1
ATOM 581 N N . ASP A 1 72 ? -10.190 0.048 -9.085 1.00 78.25 72 ASP A N 1
ATOM 582 C CA . ASP A 1 72 ? -9.933 0.859 -10.274 1.00 78.25 72 ASP A CA 1
ATOM 583 C C . ASP A 1 72 ? -8.781 1.867 -10.073 1.00 78.25 72 ASP A C 1
ATOM 585 O O . ASP A 1 72 ? -8.446 2.295 -8.959 1.00 78.25 72 ASP A O 1
ATOM 589 N N . PHE A 1 73 ? -8.169 2.280 -11.184 1.00 76.56 73 PHE A N 1
ATOM 590 C CA . PHE A 1 73 ? -7.022 3.189 -11.179 1.00 76.56 73 PHE A CA 1
ATOM 591 C C . PHE A 1 73 ? -7.336 4.593 -10.660 1.00 76.56 73 PHE A C 1
ATOM 593 O O . PHE A 1 73 ? -6.455 5.225 -10.068 1.00 76.56 73 PHE A O 1
ATOM 600 N N . ASP A 1 74 ? -8.558 5.094 -10.838 1.00 77.62 74 ASP A N 1
ATOM 601 C CA . ASP A 1 74 ? -8.929 6.417 -10.344 1.00 77.62 74 ASP A CA 1
ATOM 602 C C . ASP A 1 74 ? -9.040 6.425 -8.820 1.00 77.62 74 ASP A C 1
ATOM 604 O O . ASP A 1 74 ? -8.512 7.339 -8.173 1.00 77.62 74 ASP A O 1
ATOM 608 N N . SER A 1 75 ? -9.595 5.36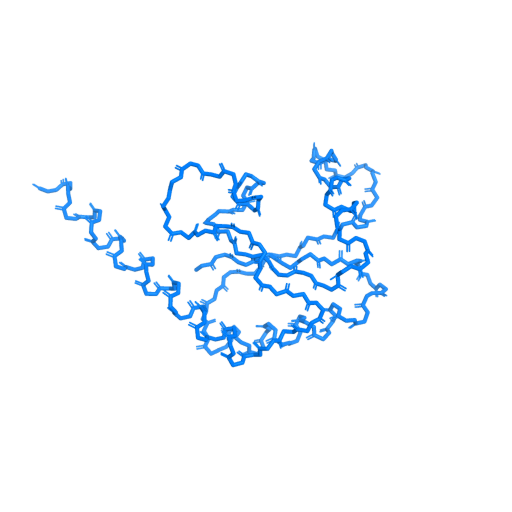0 -8.244 1.00 78.12 75 SER A N 1
ATOM 609 C CA . SER A 1 75 ? -9.628 5.126 -6.801 1.00 78.12 75 SER A CA 1
ATOM 610 C C . SER A 1 75 ? -8.227 4.947 -6.210 1.00 78.12 75 SER A C 1
ATOM 612 O O . SER A 1 75 ? -7.918 5.539 -5.171 1.00 78.12 75 SER A O 1
ATOM 614 N N . LEU A 1 76 ? -7.335 4.206 -6.878 1.00 79.75 76 LEU A N 1
ATOM 615 C CA . LEU A 1 76 ? -5.936 4.041 -6.450 1.00 79.75 76 LEU A CA 1
ATOM 616 C C . LEU A 1 76 ? -5.127 5.340 -6.511 1.00 79.75 76 LEU A C 1
ATOM 618 O O . LEU A 1 76 ? -4.278 5.591 -5.645 1.00 79.75 76 LEU A O 1
ATOM 622 N N . ALA A 1 77 ? -5.381 6.159 -7.532 1.00 75.75 77 ALA A N 1
ATOM 623 C CA . ALA A 1 77 ? -4.766 7.469 -7.705 1.00 75.75 77 ALA A CA 1
ATOM 624 C C . ALA A 1 77 ? -5.368 8.543 -6.781 1.00 75.75 77 ALA A C 1
ATOM 626 O O . ALA A 1 77 ? -4.853 9.661 -6.740 1.00 75.75 77 ALA A O 1
ATOM 627 N N . GLY A 1 78 ? -6.438 8.227 -6.041 1.00 71.81 78 GLY A N 1
ATOM 628 C CA . GLY A 1 78 ? -7.150 9.185 -5.196 1.00 71.81 78 GLY A CA 1
ATOM 629 C C . GLY A 1 78 ? -7.864 10.282 -5.995 1.00 71.81 78 GLY A C 1
ATOM 630 O O . GLY A 1 78 ? -8.081 11.375 -5.474 1.00 71.81 78 GLY A O 1
ATOM 631 N N . ARG A 1 79 ? -8.190 10.016 -7.269 1.00 68.56 79 ARG A N 1
ATOM 632 C CA . ARG A 1 79 ? -8.847 10.959 -8.192 1.00 68.56 79 ARG A CA 1
ATOM 633 C C . ARG A 1 79 ? -10.376 10.928 -8.104 1.00 68.56 79 ARG A C 1
ATOM 635 O O . ARG A 1 79 ? -11.025 11.807 -8.673 1.00 68.56 79 ARG A O 1
ATOM 642 N N . THR A 1 80 ? -10.958 9.973 -7.382 1.00 61.00 80 THR A N 1
ATOM 643 C CA . THR A 1 80 ? -12.413 9.846 -7.230 1.00 61.00 80 THR A CA 1
ATOM 644 C C . THR A 1 80 ? -13.011 11.076 -6.533 1.00 61.00 80 THR A C 1
ATOM 646 O O . THR A 1 80 ? -12.561 11.513 -5.468 1.00 61.00 80 THR A O 1
ATOM 649 N N . LYS A 1 81 ? -14.033 11.676 -7.159 1.00 52.66 81 LYS A N 1
ATOM 650 C CA . LYS A 1 81 ? -14.733 12.862 -6.645 1.00 52.66 81 LYS A CA 1
ATOM 651 C C . LYS A 1 81 ? -15.604 12.504 -5.437 1.00 52.66 81 LYS A C 1
ATOM 653 O O . LYS A 1 81 ? -16.771 12.176 -5.590 1.00 52.66 81 LYS A O 1
ATOM 658 N N . GLY A 1 82 ? -15.057 12.731 -4.246 1.00 53.28 82 GLY A N 1
ATOM 659 C CA . GLY A 1 82 ? -15.823 12.922 -3.014 1.00 53.28 82 GLY A CA 1
ATOM 660 C C . GLY A 1 82 ? -16.065 11.663 -2.177 1.00 53.28 82 GLY A C 1
ATOM 661 O O . GLY A 1 82 ? -16.728 10.751 -2.632 1.00 53.28 82 GLY A O 1
ATOM 662 N N . LYS A 1 83 ? -15.593 11.748 -0.916 1.00 58.34 83 LYS A N 1
ATOM 663 C CA . LYS A 1 83 ? -16.021 11.068 0.333 1.00 58.34 83 LYS A CA 1
ATOM 664 C C . LYS A 1 83 ? -16.239 9.551 0.221 1.00 58.34 83 LYS A C 1
ATOM 666 O O . LYS A 1 83 ? -17.257 9.148 -0.309 1.00 58.34 83 LYS A O 1
ATOM 671 N N . VAL A 1 84 ? -15.374 8.724 0.814 1.00 53.75 84 VAL A N 1
ATOM 672 C CA . VAL A 1 84 ? -15.391 8.330 2.249 1.00 53.75 84 VAL A CA 1
ATOM 673 C C . VAL A 1 84 ? -13.978 8.076 2.791 1.00 53.75 84 VAL A C 1
ATOM 675 O O . VAL A 1 84 ? -13.670 8.386 3.948 1.00 53.75 84 VAL A O 1
ATOM 678 N N . LEU A 1 85 ? -13.083 7.587 1.940 1.00 55.78 85 LEU A N 1
ATOM 679 C CA . LEU A 1 85 ? -11.664 7.415 2.221 1.00 55.78 85 LEU A CA 1
ATOM 680 C C . LEU A 1 85 ? -10.893 8.317 1.256 1.00 55.78 85 LEU A C 1
ATOM 682 O O . LEU A 1 85 ? -11.131 8.297 0.053 1.00 55.78 85 LEU A O 1
ATOM 686 N N . LYS A 1 86 ? -9.959 9.140 1.756 1.00 60.97 86 LYS A N 1
ATOM 687 C CA . LYS A 1 86 ? -8.969 9.756 0.860 1.00 60.97 86 LYS A CA 1
ATOM 688 C C . LYS A 1 86 ? -8.133 8.606 0.298 1.00 60.97 86 LYS A C 1
ATOM 690 O O . LYS A 1 86 ? -7.205 8.161 0.970 1.00 60.97 86 LYS A O 1
ATOM 695 N N . GLY A 1 87 ? -8.513 8.092 -0.870 1.00 65.00 87 GLY A N 1
ATOM 696 C CA . GLY A 1 87 ? -7.711 7.119 -1.598 1.00 65.00 87 GLY A CA 1
ATOM 697 C C . GLY A 1 87 ? -6.301 7.668 -1.817 1.00 65.00 87 GLY A C 1
ATOM 698 O O . GLY A 1 87 ? -6.104 8.885 -1.906 1.00 65.00 87 GLY A O 1
ATOM 699 N N . GLY A 1 88 ? -5.310 6.780 -1.842 1.00 77.56 88 GLY A N 1
ATOM 700 C CA . GLY A 1 88 ? -3.918 7.148 -2.077 1.00 77.56 88 GLY A CA 1
ATOM 701 C C . GLY A 1 88 ? -2.918 6.491 -1.131 1.00 77.56 88 GLY A C 1
ATOM 702 O O . GLY A 1 88 ? -3.193 5.497 -0.459 1.00 77.56 88 GLY A O 1
ATOM 703 N N . ARG A 1 89 ? -1.706 7.047 -1.126 1.00 85.81 89 ARG A N 1
ATOM 704 C CA . ARG A 1 89 ? -0.529 6.478 -0.463 1.00 85.81 89 ARG A CA 1
ATOM 705 C C . ARG A 1 89 ? -0.647 6.517 1.061 1.00 85.81 89 ARG A C 1
ATOM 707 O O . ARG A 1 89 ? -0.826 7.585 1.638 1.00 85.81 89 ARG A O 1
ATOM 714 N N . VAL A 1 90 ? -0.438 5.369 1.702 1.00 85.94 90 VAL A N 1
ATOM 715 C CA . VAL A 1 90 ? -0.509 5.193 3.161 1.00 85.94 90 VAL A CA 1
ATOM 716 C C . VAL A 1 90 ? 0.880 5.015 3.775 1.00 85.94 90 VAL A C 1
ATOM 718 O O . VAL A 1 90 ? 1.237 5.726 4.711 1.00 85.94 90 VAL A O 1
ATOM 721 N N . MET A 1 91 ? 1.675 4.071 3.262 1.00 87.69 91 MET A N 1
ATOM 722 C CA . MET A 1 91 ? 3.002 3.736 3.802 1.00 87.69 91 MET A CA 1
ATOM 723 C C . MET A 1 91 ? 4.003 3.425 2.686 1.00 87.69 91 MET A C 1
ATOM 725 O O . MET A 1 91 ? 3.611 3.094 1.566 1.00 87.69 91 MET A O 1
ATOM 729 N N . LYS A 1 92 ? 5.302 3.533 2.997 1.00 86.44 92 LYS A N 1
ATOM 730 C CA . LYS A 1 92 ? 6.413 3.226 2.084 1.00 86.44 92 LYS A CA 1
ATOM 731 C C . LYS A 1 92 ? 7.554 2.514 2.809 1.00 86.44 92 LYS A C 1
ATOM 733 O O . LYS A 1 92 ? 7.819 2.848 3.961 1.00 86.44 92 LYS A O 1
ATOM 738 N N . HIS A 1 93 ? 8.275 1.641 2.106 1.00 81.19 93 HIS A N 1
ATOM 739 C CA . HIS A 1 93 ? 9.473 0.891 2.530 1.00 81.19 93 HIS A CA 1
ATOM 740 C C . HIS A 1 93 ? 9.299 -0.081 3.701 1.00 81.19 93 HIS A C 1
ATOM 742 O O . HIS A 1 93 ? 9.769 -1.212 3.627 1.00 81.19 93 HIS A O 1
ATOM 748 N N . ARG A 1 94 ? 8.675 0.365 4.793 1.00 83.06 94 ARG A N 1
ATOM 749 C CA . ARG A 1 94 ? 8.423 -0.402 6.011 1.00 83.06 94 ARG A CA 1
ATOM 750 C C . ARG A 1 94 ? 6.971 -0.228 6.415 1.00 83.06 94 ARG A C 1
ATOM 752 O O . ARG A 1 94 ? 6.452 0.890 6.395 1.00 83.06 94 ARG A O 1
ATOM 759 N N . ILE A 1 95 ? 6.339 -1.338 6.765 1.00 85.88 95 ILE A N 1
ATOM 760 C CA . ILE A 1 95 ? 4.966 -1.357 7.244 1.00 85.88 95 ILE A CA 1
ATOM 761 C C . ILE A 1 95 ? 5.015 -1.401 8.765 1.00 85.88 95 ILE A C 1
ATOM 763 O O . ILE A 1 95 ? 5.491 -2.362 9.358 1.00 85.88 95 ILE A O 1
ATOM 767 N N . ASP A 1 96 ? 4.543 -0.333 9.394 1.00 91.12 96 ASP A N 1
ATOM 768 C CA . ASP A 1 96 ? 4.318 -0.330 10.833 1.00 91.12 96 ASP A CA 1
ATOM 769 C C . ASP A 1 96 ? 3.021 -1.096 11.107 1.00 91.12 96 ASP A C 1
ATOM 771 O O . ASP A 1 96 ? 1.933 -0.640 10.744 1.00 91.12 96 ASP A O 1
ATOM 775 N N . GLN A 1 97 ? 3.150 -2.293 11.681 1.00 89.88 97 GLN A N 1
ATOM 776 C CA . GLN A 1 97 ? 2.019 -3.194 11.876 1.00 89.88 97 GLN A CA 1
ATOM 777 C C . GLN A 1 97 ? 0.968 -2.604 12.821 1.00 89.88 97 GLN A C 1
ATOM 779 O O . GLN A 1 97 ? -0.224 -2.737 12.556 1.00 89.88 97 GLN A O 1
ATOM 784 N N . GLU A 1 98 ? 1.383 -1.957 13.911 1.00 91.19 98 GLU A N 1
ATOM 785 C C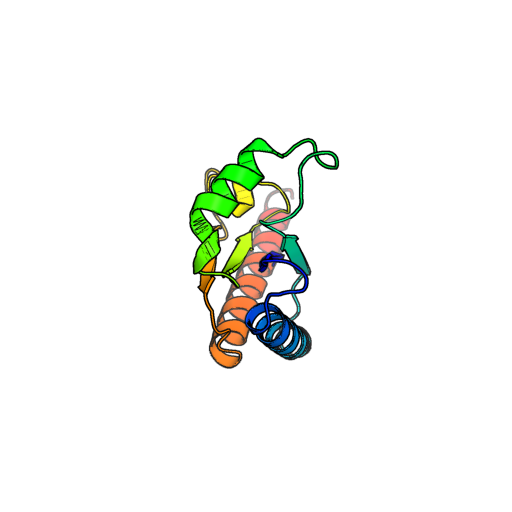A . GLU A 1 98 ? 0.456 -1.417 14.911 1.00 91.19 98 GLU A CA 1
ATOM 786 C C . GLU A 1 98 ? -0.319 -0.242 14.336 1.00 91.19 98 GLU A C 1
ATOM 788 O O . GLU A 1 98 ? -1.552 -0.250 14.325 1.00 91.19 98 GLU A O 1
ATOM 793 N N . LYS A 1 99 ? 0.403 0.701 13.729 1.00 90.88 99 LYS A N 1
ATOM 794 C CA . LYS A 1 99 ? -0.215 1.844 13.065 1.00 90.88 99 LYS A CA 1
ATOM 795 C C . LYS A 1 99 ? -1.134 1.412 11.926 1.00 90.88 99 LYS A C 1
ATOM 797 O O . LYS A 1 99 ? -2.178 2.025 11.708 1.00 90.88 99 LYS A O 1
ATOM 802 N N . LEU A 1 100 ? -0.764 0.375 11.172 1.00 90.19 100 LEU A N 1
ATOM 803 C CA . LEU A 1 100 ? -1.617 -0.121 10.098 1.00 90.19 100 LEU A CA 1
ATOM 804 C C . LEU A 1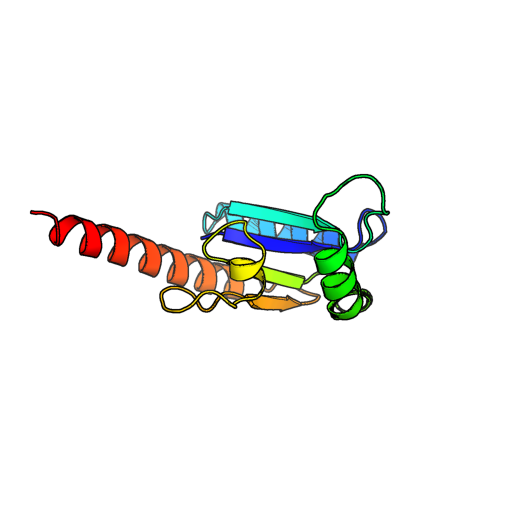 100 ? -2.900 -0.755 10.645 1.00 90.19 100 LEU A C 1
ATOM 806 O O . LEU A 1 100 ? -3.960 -0.521 10.071 1.00 90.19 100 LEU A O 1
ATOM 810 N N . VAL A 1 101 ? -2.838 -1.502 11.751 1.00 91.62 101 VAL A N 1
ATOM 811 C CA . VAL A 1 101 ? -4.035 -2.063 12.402 1.00 91.62 101 VAL A CA 1
ATOM 812 C C . VAL A 1 101 ? -5.009 -0.958 12.799 1.00 91.62 101 VAL A C 1
ATOM 814 O O . VAL A 1 101 ? -6.183 -1.043 12.440 1.00 91.62 101 VAL A O 1
ATOM 817 N N . GLU A 1 102 ? -4.530 0.093 13.468 1.00 90.81 102 GLU A N 1
ATOM 818 C CA . GLU A 1 102 ? -5.367 1.229 13.878 1.00 90.81 102 GLU A CA 1
ATOM 819 C C . GLU A 1 102 ? -6.039 1.906 12.678 1.00 90.81 102 GLU A C 1
ATOM 821 O O . GLU A 1 102 ? -7.241 2.185 12.690 1.00 90.81 102 GLU A O 1
ATOM 826 N N . LEU A 1 103 ? -5.273 2.132 11.605 1.00 90.00 103 LEU A N 1
ATOM 827 C CA . LEU A 1 103 ? -5.789 2.726 10.375 1.00 90.00 103 LEU A CA 1
ATOM 828 C C . LEU A 1 103 ? -6.864 1.849 9.728 1.00 90.00 103 LEU A C 1
ATOM 830 O O . LEU A 1 103 ? -7.941 2.349 9.400 1.00 90.00 103 LEU A O 1
ATOM 834 N N . VAL A 1 104 ? -6.597 0.548 9.572 1.00 89.00 104 VAL A N 1
ATOM 835 C CA . VAL A 1 104 ? -7.534 -0.399 8.954 1.00 89.00 104 VAL A CA 1
ATOM 836 C C . VAL A 1 104 ? -8.827 -0.479 9.755 1.00 89.00 104 VAL A C 1
ATOM 838 O O . VAL A 1 104 ? -9.900 -0.382 9.164 1.00 89.00 104 VAL A O 1
ATOM 841 N N . GLN A 1 105 ? -8.745 -0.605 11.080 1.00 90.12 105 GLN A N 1
ATOM 842 C CA . GLN A 1 105 ? -9.924 -0.643 11.946 1.00 90.12 105 GLN A CA 1
ATOM 843 C C . GLN A 1 105 ? -10.741 0.646 11.824 1.00 90.12 105 GLN A C 1
ATOM 845 O O . GLN A 1 105 ? -11.943 0.589 11.559 1.00 90.12 105 GLN A O 1
ATOM 850 N N . GLY A 1 106 ? -10.085 1.808 11.895 1.00 87.75 106 GLY A N 1
ATOM 851 C CA . GLY A 1 106 ? -10.751 3.099 11.737 1.00 87.75 106 GLY A CA 1
ATOM 852 C C . GLY A 1 106 ? -11.418 3.284 10.369 1.00 87.75 106 GLY A C 1
ATOM 853 O O . GLY A 1 106 ? -12.448 3.955 10.270 1.00 87.75 106 GLY A O 1
ATOM 854 N N . TRP A 1 107 ? -10.869 2.698 9.302 1.00 87.00 107 TRP A N 1
ATOM 855 C CA . TRP A 1 107 ? -11.507 2.692 7.983 1.00 87.00 107 TRP A CA 1
ATOM 856 C C . TRP A 1 107 ? -12.681 1.721 7.908 1.00 87.00 107 TRP A C 1
ATOM 858 O O . TRP A 1 107 ? -13.727 2.099 7.389 1.00 87.00 107 TRP A O 1
ATOM 868 N N . THR A 1 108 ? -12.544 0.513 8.456 1.00 87.12 108 THR A N 1
ATOM 869 C CA . THR A 1 108 ? -13.628 -0.478 8.510 1.00 87.12 108 THR A CA 1
ATOM 870 C C . THR A 1 108 ? -14.848 0.077 9.237 1.00 87.12 108 THR A C 1
ATOM 872 O O . THR A 1 108 ? -15.953 0.013 8.711 1.00 87.12 108 THR A O 1
ATOM 875 N N . GLU A 1 109 ? -14.669 0.725 10.388 1.00 86.69 109 GLU A N 1
ATOM 876 C CA . GLU A 1 109 ? -15.797 1.342 11.092 1.00 86.69 109 GLU A CA 1
ATOM 877 C C . GLU A 1 109 ? -16.473 2.465 10.293 1.00 86.69 109 GLU A C 1
ATOM 879 O O . GLU A 1 109 ? -17.683 2.665 10.392 1.00 86.69 109 GLU A O 1
ATOM 884 N N . LYS A 1 110 ? -15.698 3.257 9.539 1.00 84.56 110 LYS A N 1
ATOM 885 C CA . LYS A 1 110 ? -16.253 4.324 8.693 1.00 84.56 110 LYS A CA 1
ATOM 886 C C . LYS A 1 110 ? -17.090 3.753 7.554 1.00 84.56 110 LYS A C 1
ATOM 888 O O . LYS A 1 110 ? -18.148 4.309 7.288 1.00 84.56 110 LYS A O 1
ATOM 893 N N . LEU A 1 111 ? -16.637 2.661 6.938 1.00 80.00 111 LEU A N 1
ATOM 894 C CA . LEU A 1 111 ? -17.386 1.958 5.896 1.00 80.00 111 LEU A CA 1
ATOM 895 C C . LEU A 1 111 ? -18.709 1.415 6.455 1.00 80.00 111 LEU A C 1
ATOM 897 O O . LEU A 1 111 ? -19.768 1.787 5.957 1.00 80.00 111 LEU A O 1
ATOM 901 N N . ASN A 1 112 ? -18.659 0.673 7.566 1.00 82.25 112 ASN A N 1
ATOM 902 C CA . ASN A 1 112 ? -19.854 0.085 8.183 1.00 82.25 112 ASN A CA 1
ATOM 903 C C . ASN A 1 112 ? -20.895 1.151 8.583 1.00 82.25 112 ASN A C 1
ATOM 905 O O . ASN A 1 112 ? -22.078 1.016 8.284 1.00 82.25 112 ASN A O 1
ATOM 909 N N . ARG A 1 113 ? -20.464 2.264 9.201 1.00 80.81 113 ARG A N 1
ATOM 910 C CA . ARG A 1 113 ? -21.373 3.365 9.589 1.00 80.81 113 ARG A CA 1
ATOM 911 C C . ARG A 1 113 ? -22.088 4.011 8.399 1.00 80.81 113 ARG A C 1
ATOM 913 O O . ARG A 1 113 ? -23.142 4.618 8.580 1.00 80.81 113 ARG A O 1
ATOM 920 N N . GLN A 1 114 ? -21.508 3.955 7.203 1.00 70.25 114 GLN A N 1
ATOM 921 C CA . GLN A 1 114 ? -22.108 4.560 6.016 1.00 70.25 114 GLN A CA 1
ATOM 922 C C . GLN A 1 114 ? -23.019 3.607 5.253 1.00 70.25 114 GLN A C 1
ATOM 924 O O . GLN A 1 114 ? -24.034 4.083 4.747 1.00 70.25 114 GLN A O 1
ATOM 929 N N . GLU A 1 115 ? -22.738 2.302 5.262 1.00 68.56 115 GLU A N 1
ATOM 930 C CA . GLU A 1 115 ? -23.693 1.286 4.796 1.00 68.56 115 GLU A CA 1
ATOM 931 C C . GLU A 1 115 ? -25.010 1.384 5.585 1.00 68.56 115 GLU A C 1
ATOM 933 O O . GLU A 1 115 ? -26.089 1.481 5.000 1.00 68.56 115 GLU A O 1
ATOM 938 N N . GLU A 1 116 ? -24.934 1.510 6.914 1.00 65.38 116 GLU A N 1
ATOM 939 C CA . GLU A 1 116 ? -26.113 1.700 7.773 1.00 65.38 116 GLU A CA 1
ATOM 940 C C . GLU A 1 116 ? -26.858 3.025 7.515 1.00 65.38 116 GLU A C 1
ATOM 942 O O . GLU A 1 116 ? -28.076 3.112 7.683 1.00 65.38 116 GLU A O 1
ATOM 947 N N . GLY A 1 117 ? -26.136 4.081 7.125 1.00 60.69 117 GLY A N 1
ATOM 948 C CA . GLY A 1 117 ? -26.703 5.402 6.840 1.00 60.69 117 GLY A CA 1
ATOM 949 C C . GLY A 1 117 ? -27.321 5.536 5.445 1.00 60.69 117 GLY A C 1
ATOM 950 O O . GLY A 1 117 ? -28.225 6.353 5.264 1.00 60.69 117 GLY A O 1
ATOM 951 N N . GLN A 1 118 ? -26.850 4.760 4.466 1.00 57.50 118 GLN A N 1
ATOM 952 C CA . GLN A 1 118 ? -27.444 4.682 3.127 1.00 57.50 118 GLN A CA 1
ATOM 953 C C . GLN A 1 118 ? -28.709 3.820 3.131 1.00 57.50 118 GLN A C 1
ATOM 955 O O . GLN A 1 118 ? -29.714 4.246 2.570 1.00 57.50 118 GLN A O 1
ATOM 960 N N . ASN A 1 119 ? -28.710 2.705 3.868 1.00 57.94 119 ASN A N 1
ATOM 961 C CA . ASN A 1 119 ? -29.867 1.809 3.957 1.00 57.94 119 ASN A CA 1
ATOM 962 C C . ASN A 1 119 ? -31.092 2.450 4.653 1.00 57.94 119 ASN A C 1
ATOM 964 O O . ASN A 1 119 ? -32.218 2.014 4.466 1.00 57.94 119 ASN A O 1
ATOM 968 N N . LYS A 1 120 ? -30.896 3.524 5.435 1.00 56.94 120 LYS A N 1
ATOM 969 C CA . LYS A 1 120 ? -31.978 4.309 6.070 1.00 56.94 120 LYS A CA 1
ATOM 970 C C . LYS A 1 120 ? -32.577 5.415 5.190 1.00 56.94 120 LYS A C 1
ATOM 972 O O . LYS A 1 120 ? -33.476 6.110 5.647 1.00 56.94 120 LYS A O 1
ATOM 977 N N . LYS A 1 121 ? -32.041 5.662 3.990 1.00 53.19 121 LYS A N 1
ATOM 978 C CA . LYS A 1 121 ? -32.533 6.710 3.072 1.00 53.19 121 LYS A CA 1
ATOM 979 C C . LYS A 1 121 ? -33.432 6.183 1.952 1.00 53.19 121 LYS A C 1
ATOM 981 O O . LYS A 1 121 ? -33.970 7.000 1.210 1.00 53.19 121 LYS A O 1
ATOM 986 N N . GLU A 1 122 ? -33.564 4.867 1.823 1.00 50.75 122 GLU A N 1
ATOM 987 C CA . GLU A 1 122 ? -34.381 4.203 0.797 1.00 50.75 122 GLU A CA 1
ATOM 988 C C . GLU A 1 122 ? -35.715 3.649 1.343 1.00 50.75 122 GLU A C 1
ATOM 990 O O . GLU A 1 122 ? -36.462 3.030 0.588 1.00 50.75 122 GLU A O 1
ATOM 995 N N . GLU A 1 123 ? -36.042 3.919 2.615 1.00 43.78 123 GLU A N 1
ATOM 996 C CA . GLU A 1 123 ? -37.324 3.604 3.278 1.00 43.78 123 GLU A CA 1
ATOM 997 C C . GLU A 1 123 ? -38.069 4.896 3.654 1.00 43.78 123 GLU A C 1
ATOM 999 O O . GLU A 1 123 ? -39.310 4.937 3.487 1.00 43.78 123 GLU A O 1
#

Sequence (123 aa):
PHLTLFTGGSECSLCDVAKADLAAVQKRAPFQLSLYNIRRKEGDDPEYYDRQAWRRLYQYDIPVLHLSEAEDFDSLAGRTKGKVLKGGRVMKHRIDQEKLVELVQGWTEKLNRQEEGQNKKEE

pLDDT: mean 81.42, std 12.86, range [43.78, 94.38]